Protein AF-A0AAU4L1V4-F1 (afdb_monomer_lite)

Foldseek 3Di:
DDKDWDKDWDWDADPNRTDTFIWGKMFDWDQDPNDTDGPDMDIDTDDD

Struc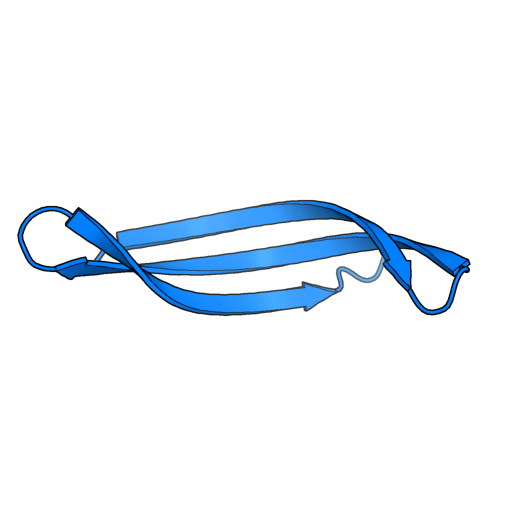ture (mmCIF, N/CA/C/O backbone):
data_AF-A0AAU4L1V4-F1
#
_entry.id   AF-A0AAU4L1V4-F1
#
loop_
_atom_site.group_PDB
_atom_site.id
_atom_site.type_symbol
_atom_site.label_atom_id
_atom_site.label_alt_id
_atom_site.label_comp_id
_atom_site.label_asym_id
_atom_site.label_entity_id
_atom_site.label_seq_id
_atom_site.pdbx_PDB_ins_code
_atom_site.Cartn_x
_atom_site.Cartn_y
_atom_site.Cartn_z
_atom_site.occupancy
_atom_site.B_iso_or_equiv
_atom_site.auth_seq_id
_atom_site.auth_comp_id
_atom_site.auth_asym_id
_atom_site.auth_atom_id
_atom_site.pdbx_PDB_model_num
ATOM 1 N N . MET A 1 1 ? -12.807 1.374 11.408 1.00 89.75 1 MET A N 1
ATOM 2 C CA . MET A 1 1 ? -11.955 1.436 10.201 1.00 89.75 1 MET A CA 1
ATOM 3 C C . MET A 1 1 ? -10.814 2.393 10.485 1.00 89.75 1 MET A C 1
ATOM 5 O O . MET A 1 1 ? -11.038 3.351 11.214 1.00 89.75 1 MET A O 1
ATOM 9 N N . ALA A 1 2 ? -9.625 2.126 9.956 1.00 98.00 2 ALA A N 1
ATOM 10 C CA . ALA A 1 2 ? -8.473 3.027 10.018 1.00 98.00 2 ALA A CA 1
ATOM 11 C C . ALA A 1 2 ? -7.758 3.024 8.662 1.00 98.00 2 ALA A C 1
ATOM 13 O O . ALA A 1 2 ? -7.981 2.110 7.865 1.00 98.00 2 ALA A O 1
ATOM 14 N N . TYR A 1 3 ? -6.917 4.018 8.388 1.00 98.06 3 TYR A N 1
ATOM 15 C CA . TYR A 1 3 ? -6.125 4.054 7.160 1.00 98.06 3 TYR A CA 1
ATOM 16 C C . TYR A 1 3 ? -4.760 4.710 7.373 1.00 98.06 3 TYR A C 1
ATOM 18 O O . TYR A 1 3 ? -4.579 5.505 8.295 1.00 98.06 3 TYR A O 1
ATOM 26 N N . THR A 1 4 ? -3.818 4.375 6.497 1.00 98.44 4 THR A N 1
ATOM 27 C CA . THR A 1 4 ? -2.536 5.067 6.325 1.00 98.44 4 THR A CA 1
ATOM 28 C C . THR A 1 4 ? -2.426 5.534 4.879 1.00 98.44 4 THR A C 1
ATOM 30 O O . THR A 1 4 ? -2.965 4.902 3.968 1.00 98.44 4 THR A O 1
ATOM 33 N N . ALA A 1 5 ? -1.737 6.651 4.670 1.00 97.81 5 ALA A N 1
ATOM 34 C CA . ALA A 1 5 ? -1.363 7.138 3.352 1.00 97.81 5 ALA A CA 1
ATOM 35 C C . ALA A 1 5 ? 0.102 7.573 3.398 1.00 97.81 5 ALA A C 1
ATOM 37 O O . ALA A 1 5 ? 0.526 8.203 4.369 1.00 97.81 5 ALA A O 1
ATOM 38 N N . GLY A 1 6 ? 0.879 7.220 2.378 1.00 97.31 6 GLY A N 1
ATOM 39 C CA . GLY A 1 6 ? 2.307 7.517 2.365 1.00 97.31 6 GLY A CA 1
ATOM 40 C C . GLY A 1 6 ? 3.002 7.161 1.061 1.00 97.31 6 GLY A C 1
ATOM 41 O O . GLY A 1 6 ? 2.394 6.619 0.136 1.00 97.31 6 GLY A O 1
ATOM 42 N N . LEU A 1 7 ? 4.291 7.491 1.004 1.00 97.31 7 LEU A N 1
ATOM 43 C CA . LEU A 1 7 ? 5.179 7.079 -0.075 1.00 97.31 7 LEU A CA 1
ATOM 44 C C . LEU A 1 7 ? 5.924 5.810 0.325 1.00 97.31 7 LEU A C 1
ATOM 46 O O . LEU A 1 7 ? 6.566 5.758 1.375 1.00 97.31 7 LEU A O 1
ATOM 50 N N . GLU A 1 8 ? 5.875 4.807 -0.540 1.00 96.88 8 GLU A N 1
ATOM 51 C CA . GLU A 1 8 ? 6.654 3.586 -0.403 1.00 96.88 8 GLU A CA 1
ATOM 52 C C . GLU A 1 8 ? 7.792 3.586 -1.420 1.00 96.88 8 GLU A C 1
ATOM 54 O O . GLU A 1 8 ? 7.559 3.644 -2.627 1.00 96.88 8 GLU A O 1
ATOM 59 N N . HIS A 1 9 ? 9.024 3.504 -0.924 1.00 96.50 9 HIS A N 1
ATOM 60 C CA . HIS A 1 9 ? 10.229 3.446 -1.745 1.00 96.50 9 HIS A CA 1
ATOM 61 C C . HIS A 1 9 ? 10.621 1.985 -1.941 1.00 96.50 9 HIS A C 1
ATOM 63 O O . HIS A 1 9 ? 11.084 1.329 -1.006 1.00 96.50 9 HIS A O 1
ATOM 69 N N . ILE A 1 10 ? 10.416 1.463 -3.149 1.00 95.88 10 ILE A N 1
ATOM 70 C CA . ILE A 1 10 ? 10.592 0.042 -3.437 1.00 95.88 10 ILE A CA 1
ATOM 71 C C . ILE A 1 10 ? 11.932 -0.190 -4.129 1.00 95.88 10 ILE A C 1
ATOM 73 O O . ILE A 1 10 ? 12.294 0.493 -5.085 1.00 95.88 10 ILE A O 1
ATOM 77 N N . SER A 1 11 ? 12.660 -1.195 -3.644 1.00 97.19 11 SER A N 1
ATOM 78 C CA . SER A 1 11 ? 13.802 -1.805 -4.324 1.00 97.19 11 SER A CA 1
ATOM 79 C C . SER A 1 11 ? 13.522 -3.294 -4.470 1.00 97.19 11 SER A C 1
ATOM 81 O O . SER A 1 11 ? 13.409 -3.999 -3.470 1.00 97.19 11 SER A O 1
ATOM 83 N N . ALA A 1 12 ? 13.378 -3.764 -5.705 1.00 95.94 12 ALA A N 1
ATOM 84 C CA . ALA A 1 12 ? 13.022 -5.147 -6.006 1.00 95.94 12 ALA A CA 1
ATOM 85 C C . ALA A 1 12 ? 13.848 -5.690 -7.176 1.00 95.94 12 ALA A C 1
ATOM 87 O O . ALA A 1 12 ? 14.419 -4.928 -7.952 1.00 95.94 12 ALA A O 1
ATOM 88 N N . CYS A 1 13 ? 13.890 -7.012 -7.316 1.00 97.00 13 CYS A N 1
ATOM 89 C CA . CYS A 1 13 ? 14.404 -7.689 -8.501 1.00 97.00 13 CYS A CA 1
ATOM 90 C C . CYS A 1 13 ? 13.245 -8.448 -9.151 1.00 97.00 13 CYS A C 1
ATOM 92 O O . CYS A 1 13 ? 12.598 -9.257 -8.489 1.00 97.00 13 CYS A O 1
ATOM 94 N N . VAL A 1 14 ? 12.962 -8.159 -10.420 1.00 95.31 14 VAL A N 1
ATOM 95 C CA . VAL A 1 14 ? 11.884 -8.795 -11.189 1.00 95.31 14 VAL A CA 1
ATOM 96 C C . VAL A 1 14 ? 12.501 -9.328 -12.472 1.00 95.31 14 VAL A C 1
ATOM 98 O O . VAL A 1 14 ? 13.154 -8.573 -13.191 1.0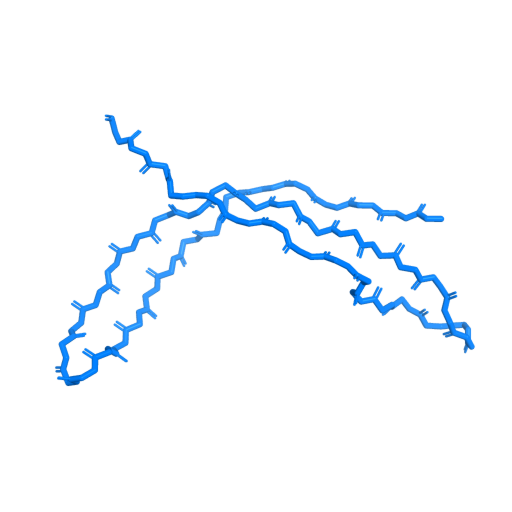0 95.31 14 VAL A O 1
ATOM 101 N N . ASP A 1 15 ? 12.345 -10.628 -12.721 1.00 96.94 15 ASP A N 1
ATOM 102 C CA . ASP A 1 15 ? 12.961 -11.340 -13.851 1.00 96.94 15 ASP A CA 1
ATOM 103 C C . ASP A 1 15 ? 14.492 -11.172 -13.916 1.00 96.94 15 ASP A C 1
ATOM 105 O O . ASP A 1 15 ? 15.087 -11.002 -14.978 1.00 96.94 15 ASP A O 1
ATOM 109 N N . GLY A 1 16 ? 15.146 -11.163 -12.750 1.00 97.31 16 GLY A N 1
ATOM 110 C CA . GLY A 1 16 ? 16.597 -10.974 -12.636 1.00 97.31 16 GLY A CA 1
ATOM 111 C C . GLY A 1 16 ? 17.071 -9.528 -12.825 1.00 97.31 16 GLY A C 1
ATOM 112 O O . GLY A 1 16 ? 18.267 -9.271 -12.711 1.00 97.31 16 GLY A O 1
ATOM 113 N N . GLN A 1 17 ? 16.162 -8.581 -13.078 1.00 97.62 17 GLN A N 1
ATOM 114 C CA . GLN A 1 17 ? 16.494 -7.174 -13.288 1.00 97.62 17 GLN A CA 1
ATOM 115 C C . GLN A 1 17 ? 16.148 -6.323 -12.059 1.00 97.62 17 GLN A C 1
ATOM 117 O O . GLN A 1 17 ? 15.006 -6.372 -11.579 1.00 97.62 17 GLN A O 1
ATOM 122 N N . PRO A 1 18 ? 17.090 -5.507 -11.547 1.00 97.50 18 PRO A N 1
ATOM 123 C CA . PRO A 1 18 ? 16.811 -4.595 -10.449 1.00 97.50 18 PRO A CA 1
ATOM 124 C C . PRO A 1 18 ? 15.852 -3.488 -10.900 1.00 97.50 18 PRO A C 1
ATOM 126 O O . PRO A 1 18 ? 16.007 -2.894 -11.965 1.00 97.50 18 PRO A O 1
ATOM 129 N N . ARG A 1 19 ? 14.868 -3.182 -10.056 1.00 95.81 19 ARG A N 1
ATOM 130 C CA . ARG A 1 19 ? 13.893 -2.108 -10.245 1.00 95.81 19 ARG A CA 1
ATOM 131 C C . ARG A 1 19 ? 13.821 -1.253 -8.990 1.00 95.81 19 ARG A C 1
ATOM 133 O O . ARG A 1 19 ? 13.797 -1.773 -7.871 1.00 95.81 19 ARG A O 1
ATOM 140 N N . ARG A 1 20 ? 13.757 0.062 -9.190 1.00 96.31 20 ARG A N 1
ATOM 141 C CA . ARG A 1 20 ? 13.489 1.048 -8.142 1.00 96.31 20 ARG A CA 1
ATOM 142 C C . ARG A 1 20 ? 12.362 1.955 -8.591 1.00 96.31 20 ARG A C 1
ATOM 144 O O . ARG A 1 20 ? 12.406 2.460 -9.707 1.00 96.31 20 ARG A O 1
ATOM 151 N N . TYR A 1 21 ? 11.361 2.119 -7.741 1.00 94.94 21 TYR A N 1
ATOM 152 C CA . TYR A 1 21 ? 10.222 2.989 -8.008 1.00 94.94 21 TYR A CA 1
ATOM 153 C C . TYR A 1 21 ? 9.550 3.397 -6.698 1.00 94.94 21 TYR A C 1
ATOM 155 O O . TYR A 1 21 ? 9.648 2.693 -5.689 1.00 94.94 21 TYR A O 1
ATOM 163 N N . THR A 1 22 ? 8.863 4.535 -6.730 1.00 97.12 22 THR A N 1
ATOM 164 C CA . THR A 1 22 ? 8.093 5.054 -5.597 1.00 97.12 22 THR A CA 1
ATOM 165 C C . THR A 1 22 ? 6.605 4.914 -5.886 1.00 97.12 22 THR A C 1
ATOM 167 O O . THR A 1 22 ? 6.139 5.267 -6.972 1.00 97.12 22 THR A O 1
ATOM 170 N N . LEU A 1 23 ? 5.852 4.407 -4.910 1.00 97.31 23 LEU A N 1
ATOM 171 C CA . LEU A 1 23 ? 4.392 4.368 -4.963 1.00 97.31 23 LEU A CA 1
ATOM 172 C C . LEU A 1 23 ? 3.800 5.365 -3.974 1.00 97.31 23 LEU A C 1
ATOM 174 O O . LEU A 1 23 ? 4.225 5.407 -2.820 1.00 97.31 23 LEU A O 1
ATOM 178 N N . ARG A 1 24 ? 2.759 6.091 -4.384 1.00 98.06 24 ARG A N 1
ATOM 179 C CA . ARG A 1 24 ? 1.813 6.675 -3.433 1.00 98.06 24 ARG A CA 1
ATOM 180 C C . ARG A 1 24 ? 0.831 5.579 -3.050 1.00 98.06 24 ARG A C 1
ATOM 182 O O . ARG A 1 24 ? 0.098 5.075 -3.895 1.00 98.06 24 ARG A O 1
ATOM 189 N N . ALA A 1 25 ? 0.844 5.184 -1.784 1.00 98.25 25 ALA A N 1
ATOM 190 C CA . ALA A 1 25 ? 0.050 4.075 -1.286 1.00 98.25 25 ALA A CA 1
ATOM 191 C C . ALA A 1 25 ? -0.967 4.544 -0.248 1.00 98.25 25 ALA A C 1
ATOM 193 O O . ALA A 1 25 ? -0.677 5.390 0.598 1.00 98.25 25 ALA A O 1
ATOM 194 N N . THR A 1 26 ? -2.161 3.960 -0.304 1.00 98.44 26 THR A N 1
ATOM 195 C CA . THR A 1 26 ? -3.167 4.037 0.757 1.00 98.44 26 THR A CA 1
ATOM 196 C C . THR A 1 26 ? -3.505 2.624 1.208 1.00 98.44 26 THR A C 1
ATOM 198 O O . THR A 1 26 ? -3.852 1.774 0.383 1.00 98.44 26 THR A O 1
ATOM 201 N N . GLN A 1 27 ? -3.430 2.368 2.512 1.00 98.56 27 GLN A N 1
ATOM 202 C CA . GLN A 1 27 ? -3.873 1.111 3.113 1.00 98.56 27 GLN A CA 1
ATOM 203 C C . GLN A 1 27 ? -5.079 1.364 4.005 1.00 98.56 27 GLN A C 1
ATOM 205 O O . GLN A 1 27 ? -5.089 2.296 4.805 1.00 98.56 27 GLN A O 1
ATOM 210 N N . VAL A 1 28 ? -6.085 0.505 3.887 1.00 98.62 28 VAL A N 1
ATOM 211 C CA . VAL A 1 28 ? -7.283 0.517 4.722 1.00 98.62 28 VAL A CA 1
ATOM 212 C C . VAL A 1 28 ? -7.257 -0.701 5.629 1.00 98.62 28 VAL A C 1
ATOM 214 O O . VAL A 1 28 ? -7.049 -1.828 5.172 1.00 98.62 28 VAL A O 1
ATOM 217 N N . TYR A 1 29 ? -7.517 -0.474 6.911 1.00 98.62 29 TYR A N 1
ATOM 218 C CA . TYR A 1 29 ? -7.491 -1.494 7.945 1.00 98.62 29 TYR A CA 1
ATOM 219 C C . TYR A 1 29 ? -8.877 -1.727 8.542 1.00 98.62 29 TYR A C 1
ATOM 221 O O . TYR A 1 29 ? -9.611 -0.787 8.887 1.00 98.62 29 TYR A O 1
ATOM 229 N N . ARG A 1 30 ? -9.201 -3.006 8.730 1.00 98.56 30 ARG A N 1
ATOM 230 C CA . ARG A 1 30 ? -10.377 -3.482 9.459 1.00 98.56 30 ARG A CA 1
ATOM 231 C C . ARG A 1 30 ? -9.922 -4.183 10.736 1.00 98.56 30 ARG A C 1
ATOM 233 O O . ARG A 1 30 ? -8.883 -4.838 10.750 1.00 98.56 30 ARG A O 1
ATOM 240 N N . ARG A 1 31 ? -10.673 -3.996 11.821 1.00 98.00 31 ARG A N 1
ATOM 241 C CA . ARG A 1 31 ? -10.428 -4.691 13.087 1.00 98.00 31 ARG A CA 1
ATOM 242 C C . ARG A 1 31 ? -11.156 -6.03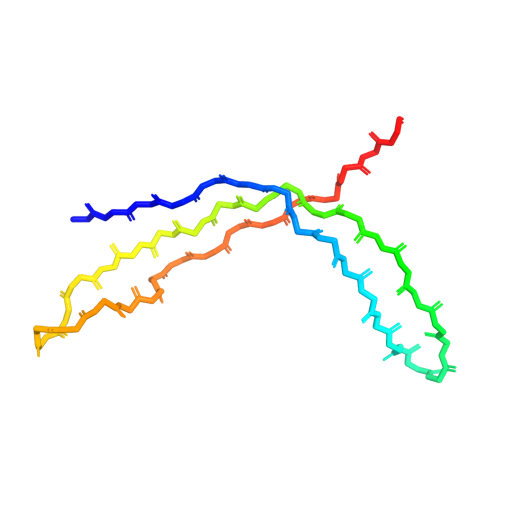4 13.045 1.00 98.00 31 ARG A C 1
ATOM 244 O O . ARG A 1 31 ? -12.361 -6.044 12.811 1.00 98.00 31 ARG A O 1
ATOM 251 N N . GLU A 1 32 ? -10.439 -7.127 13.258 1.00 98.00 32 GLU A N 1
ATOM 252 C CA . GLU A 1 32 ? -10.940 -8.506 13.220 1.00 98.00 32 GLU A CA 1
ATOM 253 C C . GLU A 1 32 ? -10.352 -9.251 14.417 1.00 98.00 32 GLU A C 1
ATOM 255 O O . GLU A 1 32 ? -9.138 -9.220 14.597 1.00 98.00 32 GLU A O 1
ATOM 260 N N . ASP A 1 33 ? -11.201 -9.831 15.270 1.00 97.62 33 ASP A N 1
ATOM 261 C CA . ASP A 1 33 ? -10.800 -10.569 16.482 1.00 97.62 33 ASP A CA 1
ATOM 262 C C . ASP A 1 33 ? -9.793 -9.829 17.377 1.00 97.62 33 ASP A C 1
ATOM 264 O O . ASP A 1 33 ? -8.884 -10.407 17.962 1.00 97.62 33 ASP A O 1
ATOM 268 N N . GLY A 1 34 ? -9.934 -8.504 17.479 1.00 97.69 34 GLY A N 1
ATOM 269 C CA . GLY A 1 34 ? -8.999 -7.698 18.263 1.00 97.69 34 GLY A CA 1
ATOM 270 C C . GLY A 1 34 ? -7.618 -7.540 17.616 1.00 97.69 34 GLY A C 1
ATOM 271 O O . GLY A 1 34 ? -6.673 -7.143 18.295 1.00 97.69 34 GLY A O 1
ATOM 272 N N . GLU A 1 35 ? -7.494 -7.739 16.305 1.00 98.31 35 GLU A N 1
ATOM 273 C CA . GLU A 1 35 ? -6.301 -7.447 15.506 1.00 98.31 35 GLU A CA 1
ATOM 274 C C . GLU A 1 35 ? -6.627 -6.527 14.323 1.00 98.31 35 GLU A C 1
ATOM 276 O O . GLU A 1 35 ? -7.757 -6.467 13.845 1.00 98.31 35 GLU A O 1
ATOM 281 N N . TRP A 1 36 ? -5.658 -5.720 13.881 1.00 98.25 36 TRP A N 1
ATOM 282 C CA . TRP A 1 36 ? -5.818 -4.919 12.665 1.00 98.25 36 TRP A CA 1
ATOM 283 C C . TRP A 1 36 ? -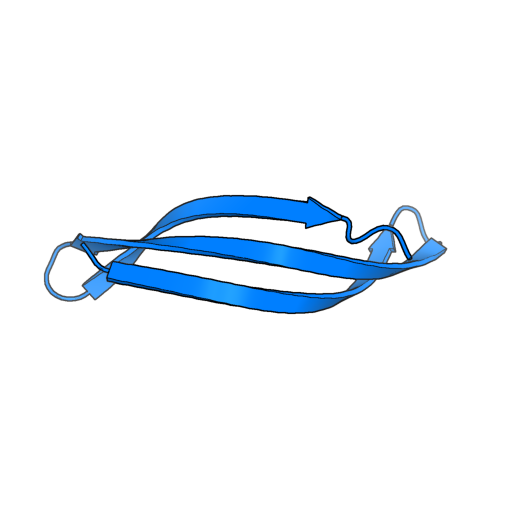5.354 -5.741 11.466 1.00 98.25 36 TRP A C 1
ATOM 285 O O . TRP A 1 36 ? -4.231 -6.240 11.449 1.00 98.25 36 TRP A O 1
ATOM 295 N N . ARG A 1 37 ? -6.213 -5.861 10.455 1.00 98.06 37 ARG A N 1
ATOM 296 C CA . ARG A 1 37 ? -5.929 -6.532 9.183 1.00 98.06 37 ARG A CA 1
ATOM 297 C C . ARG A 1 37 ? -5.998 -5.524 8.045 1.00 98.06 37 ARG A C 1
ATOM 299 O O . ARG A 1 37 ? -6.822 -4.610 8.083 1.00 98.06 37 ARG A O 1
ATOM 306 N N . VAL A 1 38 ? -5.152 -5.693 7.029 1.00 97.94 38 VAL A N 1
ATOM 307 C CA . VAL A 1 38 ? -5.254 -4.915 5.786 1.00 97.94 38 VAL A CA 1
ATOM 308 C C . VAL A 1 38 ? -6.455 -5.439 5.010 1.00 97.94 38 VAL A C 1
ATOM 310 O O . VAL A 1 38 ? -6.443 -6.568 4.533 1.00 97.94 38 VAL A O 1
ATOM 313 N N . ALA A 1 39 ? -7.492 -4.618 4.896 1.00 98.00 39 ALA A N 1
ATOM 314 C CA . ALA A 1 39 ? -8.696 -4.952 4.144 1.00 98.00 39 ALA A CA 1
ATOM 315 C C . ALA A 1 39 ? -8.579 -4.537 2.671 1.00 98.00 39 ALA A C 1
ATOM 317 O O . ALA A 1 39 ? -9.157 -5.170 1.793 1.00 98.00 39 ALA A O 1
ATOM 318 N N . HIS A 1 40 ? -7.831 -3.467 2.396 1.00 98.31 40 HIS A N 1
ATOM 319 C CA . HIS A 1 40 ? -7.562 -2.998 1.045 1.00 98.31 40 HIS A CA 1
ATOM 320 C C . HIS A 1 40 ? -6.237 -2.238 0.997 1.00 98.31 40 HIS A C 1
ATOM 322 O O . HIS A 1 40 ? -5.840 -1.592 1.970 1.00 98.31 40 HIS A O 1
ATOM 328 N N . ARG A 1 41 ? -5.579 -2.280 -0.160 1.00 98.00 41 ARG A N 1
ATOM 329 C CA . ARG A 1 41 ? -4.426 -1.444 -0.475 1.00 98.00 41 ARG A CA 1
ATOM 330 C C . ARG A 1 41 ? -4.526 -0.991 -1.925 1.00 98.00 41 ARG A C 1
ATOM 332 O O . ARG A 1 41 ? -4.655 -1.828 -2.814 1.00 98.00 41 ARG A O 1
ATOM 339 N N . HIS A 1 42 ? -4.386 0.308 -2.144 1.00 98.3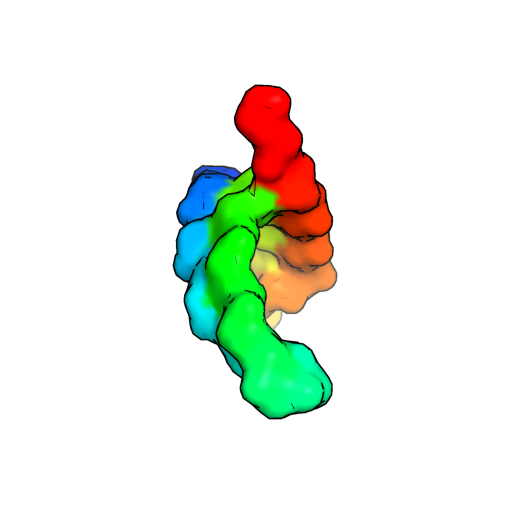1 42 HIS A N 1
ATOM 340 C CA . HIS A 1 42 ? -4.184 0.883 -3.467 1.00 98.31 42 HIS A CA 1
ATOM 341 C C . HIS A 1 42 ? -2.800 1.524 -3.524 1.00 98.31 42 HIS A C 1
ATOM 343 O O . HIS A 1 42 ? -2.373 2.151 -2.554 1.00 98.31 42 HIS A O 1
ATOM 349 N N . GLY A 1 43 ? -2.097 1.347 -4.639 1.00 97.38 43 GLY A N 1
ATOM 350 C CA . GLY A 1 43 ? -0.810 1.982 -4.879 1.00 97.38 43 GLY A CA 1
ATOM 351 C C . GLY A 1 43 ? -0.686 2.382 -6.338 1.00 97.38 43 GLY A C 1
ATOM 352 O O . GLY A 1 43 ? -0.919 1.552 -7.215 1.00 97.38 43 GLY A O 1
ATOM 353 N N . ASP A 1 44 ? -0.300 3.629 -6.571 1.00 96.94 44 ASP A N 1
ATOM 354 C CA . ASP A 1 44 ? -0.049 4.182 -7.896 1.00 96.94 44 ASP A CA 1
ATOM 355 C C . ASP A 1 44 ? 1.391 4.699 -7.993 1.00 96.94 44 ASP A C 1
ATOM 357 O O . ASP A 1 44 ? 1.966 5.171 -7.009 1.00 96.94 44 ASP A O 1
ATOM 361 N N . THR A 1 45 ? 2.015 4.529 -9.160 1.00 95.44 45 THR A N 1
ATOM 362 C CA . THR A 1 45 ? 3.381 5.006 -9.398 1.00 95.44 45 THR A CA 1
ATOM 363 C C . THR A 1 45 ? 3.402 6.521 -9.416 1.00 95.44 45 THR A C 1
ATOM 365 O O . THR A 1 45 ? 2.632 7.140 -10.149 1.00 95.44 45 THR A O 1
ATOM 368 N N . VAL A 1 46 ? 4.330 7.109 -8.670 1.00 92.25 46 VAL A N 1
ATOM 369 C CA . VAL A 1 46 ? 4.594 8.542 -8.770 1.00 92.25 46 VAL A CA 1
ATOM 370 C C . VAL A 1 46 ? 5.413 8.775 -10.039 1.00 92.25 46 VAL A C 1
ATOM 372 O O . VAL A 1 46 ? 6.539 8.291 -10.139 1.00 92.25 46 VAL A O 1
ATOM 375 N N . THR A 1 47 ? 4.839 9.462 -11.023 1.00 76.00 47 THR A N 1
ATOM 376 C CA . THR A 1 47 ? 5.609 10.074 -12.115 1.00 76.00 47 THR A CA 1
ATOM 377 C C . THR A 1 47 ? 6.308 11.317 -11.578 1.00 76.00 47 THR A C 1
ATOM 379 O O . THR A 1 47 ? 5.662 12.111 -10.891 1.00 76.00 47 THR A O 1
ATOM 382 N N . GLU A 1 48 ? 7.603 11.458 -11.866 1.00 58.00 48 GLU A N 1
ATOM 383 C CA . GLU A 1 48 ? 8.311 12.739 -11.711 1.00 58.00 48 GLU A CA 1
ATOM 384 C C . GLU A 1 48 ? 7.700 13.829 -12.600 1.00 58.00 48 GLU A C 1
ATOM 386 O O . GLU A 1 48 ? 7.225 13.493 -13.714 1.00 58.00 48 GLU A O 1
#

Radius of gyration: 13.9 Å; chains: 1; bounding box: 29×24×32 Å

Secondary structure (DSSP, 8-state):
-EEEEEEEEEEEEETTEEEEEEEEEEEEEEEETTEEEEEEEEEEE---

pLDDT: mean 95.91, std 6.5, range [58.0, 98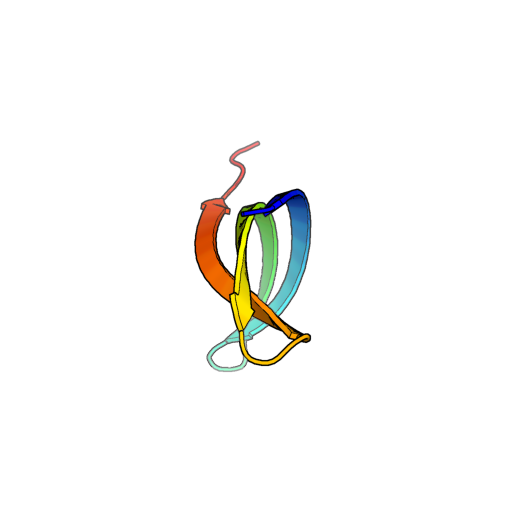.62]

Sequence (48 aa):
MAYTAGLEHISACVDGQPRRYTLRATQVYRREDGEWRVAHRHGDTVTE